Protein AF-A0A6N8SB76-F1 (afdb_monomer_lite)

Secondary structure (DSSP, 8-state):
-------------HHHHHHHHHHHHHHHHHHHHHHHHHHHHTT-S-HHHHHHHHHS------HHHHHHHHHHHHSTTS------

Structure (mmCIF, N/CA/C/O backbone):
data_AF-A0A6N8SB76-F1
#
_entry.id   AF-A0A6N8SB76-F1
#
loop_
_atom_site.group_PDB
_atom_site.id
_atom_site.type_symbol
_atom_site.label_atom_id
_atom_site.label_alt_id
_atom_site.label_comp_id
_atom_site.label_asym_id
_atom_site.label_entity_id
_atom_site.label_seq_id
_atom_site.pdbx_PDB_ins_code
_atom_site.Cartn_x
_atom_site.Cartn_y
_atom_site.Cartn_z
_atom_site.occupancy
_atom_site.B_iso_or_equiv
_atom_site.auth_seq_id
_atom_site.auth_comp_id
_atom_site.auth_asym_id
_atom_site.auth_atom_id
_atom_site.pdbx_PDB_model_num
ATOM 1 N N . MET A 1 1 ? 41.894 30.404 -16.025 1.00 36.88 1 MET A N 1
ATOM 2 C CA . MET A 1 1 ? 41.534 29.009 -16.373 1.00 36.88 1 MET A CA 1
ATOM 3 C C . MET A 1 1 ? 40.216 28.675 -15.681 1.00 36.88 1 MET A C 1
ATOM 5 O O . MET A 1 1 ? 40.188 28.667 -14.461 1.00 36.88 1 MET A O 1
ATOM 9 N N . ARG A 1 2 ? 39.104 28.511 -16.412 1.00 42.88 2 ARG A N 1
ATOM 10 C CA . ARG A 1 2 ? 37.781 28.219 -15.824 1.00 42.88 2 ARG A CA 1
ATOM 11 C C . ARG A 1 2 ? 37.380 26.806 -16.239 1.00 42.88 2 ARG A C 1
ATOM 13 O O . ARG A 1 2 ? 37.047 26.584 -17.401 1.00 42.88 2 ARG A O 1
ATOM 20 N N . MET A 1 3 ? 37.473 25.853 -15.314 1.00 40.03 3 MET A N 1
ATOM 21 C CA . MET A 1 3 ? 37.017 24.481 -15.540 1.00 40.03 3 MET A CA 1
ATOM 22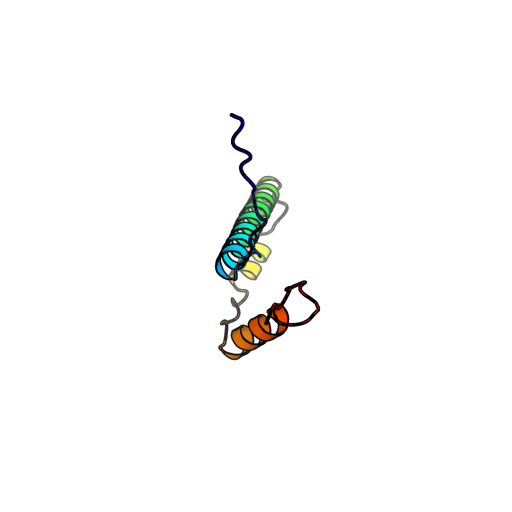 C C . MET A 1 3 ? 35.493 24.502 -15.689 1.00 40.03 3 MET A C 1
ATOM 24 O O . MET A 1 3 ? 34.765 24.775 -14.739 1.00 40.03 3 MET A O 1
ATOM 28 N N . ARG A 1 4 ? 35.006 24.267 -16.910 1.00 49.66 4 ARG A N 1
ATOM 29 C CA . ARG A 1 4 ? 33.591 23.990 -17.160 1.00 49.66 4 ARG A CA 1
ATOM 30 C C . ARG A 1 4 ? 33.366 22.516 -16.862 1.00 49.66 4 ARG A C 1
ATOM 32 O O . ARG A 1 4 ? 33.767 21.668 -17.653 1.00 49.66 4 ARG A O 1
ATOM 39 N N . VAL A 1 5 ? 32.739 22.217 -15.728 1.00 56.50 5 VAL A N 1
ATOM 40 C CA . VAL A 1 5 ? 32.188 20.882 -15.480 1.00 56.50 5 VAL A CA 1
ATOM 41 C C . VAL A 1 5 ? 31.013 20.719 -16.439 1.00 56.50 5 VAL A C 1
ATOM 43 O O . VAL A 1 5 ? 29.930 21.262 -16.228 1.00 56.50 5 VAL A O 1
ATOM 46 N N . CYS A 1 6 ? 31.265 20.051 -17.562 1.00 43.66 6 CYS A N 1
ATOM 47 C CA . CYS A 1 6 ? 30.222 19.634 -18.481 1.00 43.66 6 CYS A CA 1
ATOM 48 C C . CYS A 1 6 ? 29.500 18.460 -17.817 1.00 43.66 6 CYS A C 1
ATOM 50 O O . CYS A 1 6 ? 29.919 17.312 -17.954 1.00 43.66 6 CYS A O 1
ATOM 52 N N . TRP A 1 7 ? 28.447 18.749 -17.052 1.00 42.56 7 TRP A N 1
ATOM 53 C CA . TRP A 1 7 ? 27.493 17.729 -16.637 1.00 42.56 7 TRP A CA 1
ATOM 54 C C . TRP A 1 7 ? 26.777 17.243 -17.896 1.00 42.56 7 TRP A C 1
ATOM 56 O O . TRP A 1 7 ? 25.722 17.747 -18.279 1.00 42.56 7 TRP A O 1
ATOM 66 N N . ARG A 1 8 ? 27.384 16.276 -18.591 1.00 52.16 8 ARG A N 1
ATOM 67 C CA . ARG A 1 8 ? 26.644 15.423 -19.516 1.00 52.16 8 ARG A CA 1
ATOM 68 C C . ARG A 1 8 ? 25.532 14.808 -18.675 1.00 52.16 8 ARG A C 1
ATOM 70 O O . ARG A 1 8 ? 25.822 14.108 -17.710 1.00 52.16 8 ARG A O 1
ATOM 77 N N . ARG A 1 9 ? 24.271 15.096 -19.008 1.00 54.31 9 ARG A N 1
ATOM 78 C CA . ARG A 1 9 ? 23.151 14.277 -18.539 1.00 54.31 9 ARG A CA 1
ATOM 79 C C . ARG A 1 9 ? 23.429 12.862 -19.035 1.00 54.31 9 ARG A C 1
ATOM 81 O O . ARG A 1 9 ? 23.236 12.582 -20.218 1.00 54.31 9 ARG A O 1
ATOM 88 N N . SER A 1 10 ? 23.969 12.015 -18.166 1.00 61.53 10 SER A N 1
ATOM 89 C CA . SER A 1 10 ? 24.019 10.585 -18.431 1.00 61.53 10 SER A CA 1
ATOM 90 C C . SER A 1 10 ? 22.575 10.104 -18.577 1.00 61.53 10 SER A C 1
ATOM 92 O O . SER A 1 10 ? 21.722 10.533 -17.794 1.00 61.53 10 SER A O 1
ATOM 94 N N . PRO A 1 11 ? 22.263 9.287 -19.597 1.00 70.00 11 PRO A N 1
ATOM 95 C CA . PRO A 1 11 ? 20.969 8.625 -19.677 1.00 70.00 11 PRO A CA 1
ATOM 96 C C . PRO A 1 11 ? 20.718 7.897 -18.357 1.00 70.00 11 PRO A C 1
ATOM 98 O O . PRO A 1 11 ? 21.606 7.199 -17.875 1.00 70.00 11 PRO A O 1
ATOM 101 N N . MET A 1 12 ? 19.545 8.115 -17.763 1.00 75.81 12 MET A N 1
ATOM 102 C CA . MET A 1 12 ? 19.160 7.518 -16.485 1.00 75.81 12 MET A CA 1
ATOM 103 C C . MET A 1 12 ? 19.205 5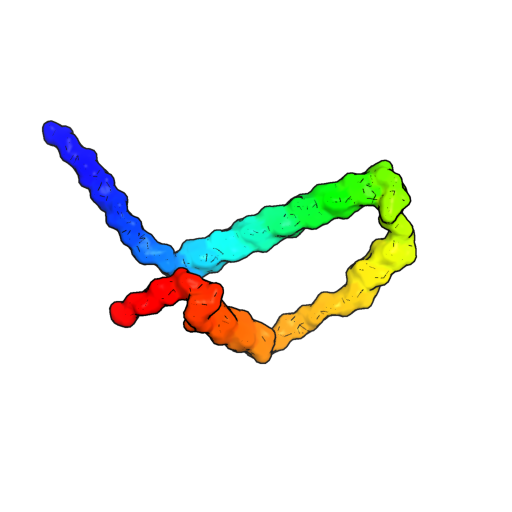.996 -16.628 1.00 75.81 12 MET A C 1
ATOM 105 O O . MET A 1 12 ? 18.447 5.434 -17.427 1.00 75.81 12 MET A O 1
ATOM 109 N N . ASP A 1 13 ? 20.121 5.340 -15.920 1.00 82.50 13 ASP A N 1
ATOM 110 C CA . ASP A 1 13 ? 20.296 3.900 -16.062 1.00 82.50 13 ASP A CA 1
ATOM 111 C C . ASP A 1 13 ? 19.174 3.131 -15.330 1.00 82.50 13 ASP A C 1
ATOM 113 O O . ASP A 1 13 ? 18.323 3.700 -14.636 1.00 82.50 13 ASP A O 1
ATOM 117 N N . ASN A 1 14 ? 19.113 1.810 -15.518 1.00 79.12 14 ASN A N 1
ATOM 118 C CA . ASN A 1 14 ? 18.068 0.993 -14.892 1.00 79.12 14 ASN A CA 1
ATOM 119 C C . ASN A 1 14 ? 18.122 1.039 -13.355 1.00 79.12 14 ASN A C 1
ATOM 121 O O . ASN A 1 14 ? 17.082 0.913 -12.708 1.00 79.12 14 ASN A O 1
ATOM 125 N N . LYS A 1 15 ? 19.309 1.235 -12.770 1.00 80.12 15 LYS A N 1
ATOM 126 C CA . LYS A 1 15 ? 19.502 1.310 -11.322 1.00 80.12 15 LYS A CA 1
ATOM 127 C C . LYS A 1 15 ? 18.968 2.635 -10.783 1.00 80.12 15 LYS A C 1
ATOM 129 O O . LYS A 1 15 ? 18.227 2.617 -9.806 1.00 80.12 15 LYS A O 1
ATOM 134 N N . ASP A 1 16 ? 19.267 3.752 -11.434 1.00 82.50 16 ASP A N 1
ATOM 135 C CA . ASP A 1 16 ? 18.738 5.072 -11.078 1.00 82.50 16 ASP A CA 1
ATOM 136 C C . ASP A 1 16 ? 17.207 5.079 -11.117 1.00 82.50 16 ASP A C 1
ATOM 138 O O . ASP A 1 16 ? 16.537 5.581 -10.212 1.00 82.50 16 ASP A O 1
ATOM 142 N N . ARG A 1 17 ? 16.634 4.442 -12.140 1.00 81.38 17 ARG A N 1
ATOM 143 C CA . ARG A 1 17 ? 15.182 4.305 -12.285 1.00 81.38 17 ARG A CA 1
ATOM 144 C C . ARG A 1 17 ? 14.564 3.429 -11.198 1.00 81.38 17 ARG A C 1
ATOM 146 O O . ARG A 1 17 ? 13.506 3.781 -10.679 1.00 81.38 17 ARG A O 1
ATOM 153 N N . LEU A 1 18 ? 15.224 2.332 -10.823 1.00 82.44 18 LEU A N 1
ATOM 154 C CA . LEU A 1 18 ? 14.803 1.503 -9.692 1.00 82.44 18 LEU A CA 1
ATOM 155 C C . LEU A 1 18 ? 14.864 2.290 -8.376 1.00 82.44 18 LEU A C 1
ATOM 157 O O . LEU A 1 18 ? 13.916 2.246 -7.599 1.00 82.44 18 LEU A O 1
ATOM 161 N N . ILE A 1 19 ? 15.935 3.051 -8.142 1.00 85.12 19 ILE A N 1
ATOM 162 C CA . ILE A 1 19 ? 16.093 3.883 -6.942 1.00 85.12 19 ILE A CA 1
ATOM 163 C C . ILE A 1 19 ? 14.961 4.910 -6.842 1.00 85.12 19 ILE A C 1
ATOM 165 O O . ILE A 1 19 ? 14.365 5.054 -5.776 1.00 85.12 19 ILE A O 1
ATOM 169 N N . LEU A 1 20 ? 14.619 5.587 -7.942 1.00 85.19 20 LEU A N 1
ATOM 170 C CA . LEU A 1 20 ? 13.507 6.540 -7.967 1.00 85.19 20 LEU A CA 1
ATOM 171 C C . LEU A 1 20 ? 12.154 5.869 -7.714 1.00 85.19 20 LEU A C 1
ATOM 173 O O . LEU A 1 20 ? 11.349 6.403 -6.954 1.00 85.19 20 LEU A O 1
ATOM 177 N N . ALA A 1 21 ? 11.910 4.697 -8.307 1.00 87.88 21 ALA A N 1
ATOM 178 C CA . ALA A 1 21 ? 10.682 3.942 -8.075 1.00 87.88 21 ALA A CA 1
ATOM 179 C C . ALA A 1 21 ? 10.550 3.525 -6.601 1.00 87.88 21 ALA A C 1
ATOM 181 O O . ALA A 1 21 ? 9.509 3.747 -5.988 1.00 87.88 21 ALA A O 1
ATOM 182 N N . LEU A 1 22 ? 11.622 2.998 -6.003 1.00 90.81 22 LEU A N 1
ATOM 183 C CA . LEU A 1 22 ? 11.646 2.629 -4.587 1.00 90.81 22 LEU A CA 1
ATOM 184 C C . LEU A 1 22 ? 11.464 3.850 -3.678 1.00 90.81 22 LEU A C 1
ATOM 186 O O . LEU A 1 22 ? 10.714 3.783 -2.708 1.00 90.81 22 LEU A O 1
ATOM 190 N N . ALA A 1 23 ? 12.091 4.983 -4.001 1.00 92.81 23 ALA A N 1
ATOM 191 C CA . ALA A 1 23 ? 11.905 6.225 -3.256 1.00 92.81 23 ALA A CA 1
ATOM 192 C C . ALA A 1 23 ? 10.452 6.728 -3.326 1.00 92.81 23 ALA A C 1
ATOM 194 O O . ALA A 1 23 ? 9.910 7.176 -2.315 1.00 92.81 23 ALA A O 1
ATOM 195 N N . ALA A 1 24 ? 9.807 6.619 -4.491 1.00 90.75 24 ALA A N 1
ATOM 196 C CA . ALA A 1 24 ? 8.397 6.955 -4.657 1.00 90.75 24 ALA A CA 1
ATOM 197 C C . ALA A 1 24 ? 7.488 6.024 -3.839 1.00 90.75 24 ALA A C 1
ATOM 199 O O . ALA A 1 24 ? 6.594 6.512 -3.152 1.00 90.75 24 ALA A O 1
ATOM 200 N N . LEU A 1 25 ? 7.754 4.713 -3.838 1.00 93.12 25 LEU A N 1
ATOM 201 C CA . LEU A 1 25 ? 7.014 3.746 -3.018 1.00 93.12 25 LEU A CA 1
ATOM 202 C C . LEU A 1 25 ? 7.154 4.035 -1.520 1.00 93.12 25 LEU A C 1
ATOM 204 O O . LEU A 1 25 ? 6.157 4.058 -0.804 1.00 93.12 25 LEU A O 1
ATOM 208 N N . LEU A 1 26 ? 8.372 4.315 -1.048 1.00 96.62 26 LEU A N 1
ATOM 209 C CA . LEU A 1 26 ? 8.615 4.674 0.353 1.00 96.62 26 LEU A CA 1
ATOM 210 C C . LEU A 1 26 ? 7.901 5.968 0.750 1.00 96.62 26 LEU A C 1
ATOM 212 O O . LEU A 1 26 ? 7.434 6.100 1.878 1.00 96.62 26 LEU A O 1
ATOM 216 N N . ARG A 1 27 ? 7.823 6.943 -0.159 1.00 95.44 27 ARG A N 1
ATOM 217 C CA . ARG A 1 27 ? 7.070 8.173 0.090 1.00 95.44 27 ARG A CA 1
ATOM 218 C C . ARG A 1 27 ? 5.572 7.893 0.189 1.00 95.44 27 ARG A C 1
ATOM 220 O O . ARG A 1 27 ? 4.954 8.362 1.139 1.00 95.44 27 ARG A O 1
ATOM 227 N N . ALA A 1 28 ? 5.026 7.126 -0.752 1.00 94.31 28 ALA A N 1
ATOM 228 C CA . ALA A 1 28 ? 3.616 6.752 -0.752 1.00 94.31 28 ALA A CA 1
ATOM 229 C C . ALA A 1 28 ? 3.236 6.018 0.543 1.00 94.31 28 ALA A C 1
ATOM 231 O O . ALA A 1 28 ? 2.250 6.373 1.176 1.00 94.31 28 ALA A O 1
ATOM 232 N N . GLU A 1 29 ? 4.069 5.077 0.997 1.00 96.56 29 GLU A N 1
ATOM 233 C CA . GLU A 1 29 ? 3.868 4.368 2.268 1.00 96.56 29 GLU A CA 1
ATOM 234 C C . GLU A 1 29 ? 3.765 5.331 3.459 1.00 96.56 29 GLU A C 1
ATOM 236 O O . GLU A 1 29 ? 2.831 5.232 4.255 1.00 96.56 29 GLU A O 1
ATOM 241 N N . ARG A 1 30 ? 4.680 6.302 3.562 1.00 98.06 30 ARG A N 1
ATOM 242 C CA . ARG A 1 30 ? 4.672 7.295 4.649 1.00 98.06 30 ARG A CA 1
ATOM 243 C C . ARG A 1 30 ? 3.436 8.187 4.614 1.00 98.06 30 ARG A C 1
ATOM 245 O O . ARG A 1 30 ? 2.886 8.489 5.669 1.00 98.06 30 ARG A O 1
ATOM 252 N N . GLU A 1 31 ? 3.009 8.605 3.425 1.00 97.56 31 GLU A N 1
ATOM 2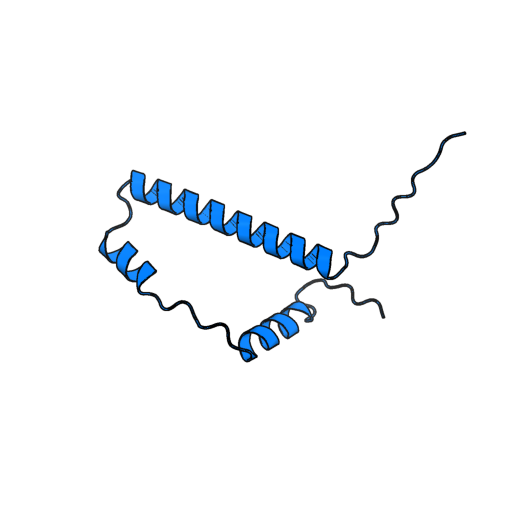53 C CA . GLU A 1 31 ? 1.792 9.404 3.241 1.00 97.56 31 GLU A CA 1
ATOM 254 C C . GLU A 1 31 ? 0.545 8.600 3.647 1.00 97.56 31 GLU A C 1
ATOM 256 O O . GLU A 1 31 ? -0.275 9.097 4.418 1.00 97.56 31 GLU A O 1
ATOM 261 N N . THR A 1 32 ? 0.441 7.332 3.234 1.00 94.56 32 THR A N 1
ATOM 262 C CA . THR A 1 32 ? -0.641 6.428 3.659 1.00 94.56 32 THR A CA 1
ATOM 263 C C . THR A 1 32 ? -0.642 6.211 5.170 1.00 94.56 32 THR A C 1
ATOM 265 O O . THR A 1 32 ? -1.698 6.272 5.797 1.00 94.56 32 THR A O 1
ATOM 268 N N . ARG A 1 33 ? 0.531 6.006 5.779 1.00 96.25 33 ARG A N 1
ATOM 269 C CA . ARG A 1 33 ? 0.661 5.862 7.233 1.00 96.25 33 ARG A CA 1
ATOM 270 C C . ARG A 1 33 ? 0.196 7.118 7.966 1.00 96.25 33 ARG A C 1
ATOM 272 O O . ARG A 1 33 ? -0.519 7.000 8.954 1.00 96.25 33 ARG A O 1
ATOM 279 N N . GLY A 1 34 ? 0.573 8.301 7.482 1.00 97.06 34 GLY A N 1
ATOM 280 C CA . GLY A 1 34 ? 0.115 9.574 8.039 1.00 97.06 34 GLY A CA 1
ATOM 281 C C . GLY A 1 34 ? -1.405 9.718 7.978 1.00 97.06 34 GLY A C 1
ATOM 282 O O . GLY A 1 34 ? -2.025 10.004 8.995 1.00 97.06 34 GLY A O 1
ATOM 283 N N . ALA A 1 35 ? -2.011 9.430 6.822 1.00 93.94 35 ALA A N 1
ATOM 284 C CA . ALA A 1 35 ? -3.464 9.468 6.656 1.00 93.94 35 ALA A CA 1
ATOM 285 C C . ALA A 1 35 ? -4.191 8.483 7.588 1.00 93.94 35 ALA A C 1
ATOM 287 O O . ALA A 1 35 ? -5.218 8.829 8.165 1.00 93.94 35 ALA A O 1
ATOM 288 N N . LEU A 1 36 ? -3.642 7.276 7.775 1.00 93.62 36 LEU A N 1
ATOM 289 C CA . LEU A 1 36 ? -4.195 6.296 8.708 1.00 93.62 36 LEU A CA 1
ATOM 290 C C . LEU A 1 36 ? -4.122 6.787 10.160 1.00 93.62 36 LEU A C 1
ATOM 292 O O . LEU A 1 36 ? -5.086 6.617 10.897 1.00 93.62 36 LEU A O 1
ATOM 296 N N . ILE A 1 37 ? -3.008 7.405 10.570 1.00 95.31 37 ILE A N 1
ATOM 297 C CA . ILE A 1 37 ? -2.868 7.984 11.916 1.00 95.31 37 ILE A CA 1
ATOM 298 C C . ILE A 1 37 ? -3.913 9.079 12.133 1.00 95.31 37 ILE A C 1
ATOM 300 O O . ILE A 1 37 ? -4.635 9.015 13.120 1.00 95.31 37 ILE A O 1
ATOM 304 N N . SER A 1 38 ? -4.054 10.021 11.198 1.00 95.50 38 SER A N 1
ATOM 305 C CA . SER A 1 38 ? -5.068 11.078 11.305 1.00 95.50 38 SER A CA 1
ATOM 306 C C . SER A 1 38 ? -6.486 10.509 11.389 1.00 95.50 38 SER A C 1
ATOM 308 O O . SER A 1 38 ? -7.276 10.945 12.217 1.00 95.50 38 SER A O 1
ATOM 310 N N . ALA A 1 39 ? -6.800 9.480 10.599 1.00 93.31 39 ALA A N 1
ATOM 311 C CA . ALA A 1 39 ? -8.108 8.834 10.656 1.00 93.31 39 ALA A CA 1
ATOM 312 C C . ALA A 1 39 ? -8.377 8.133 12.002 1.00 93.31 39 ALA A C 1
ATOM 314 O O . ALA A 1 39 ? -9.508 8.140 12.487 1.00 93.31 39 ALA A O 1
ATOM 315 N N . LEU A 1 40 ? -7.345 7.547 12.618 1.00 91.56 40 LEU A N 1
ATOM 316 C CA . LEU A 1 40 ? -7.435 6.962 13.958 1.00 91.56 40 LEU A CA 1
ATOM 317 C C . LEU A 1 40 ? -7.607 8.035 15.042 1.00 91.56 40 LEU A C 1
ATOM 319 O O . LEU A 1 40 ? -8.384 7.831 15.965 1.00 91.56 40 LEU A O 1
ATOM 323 N N . GLU A 1 41 ? -6.905 9.165 14.939 1.00 93.88 41 GLU A N 1
ATOM 324 C CA . GLU A 1 41 ? -7.033 10.287 15.883 1.00 93.88 41 GLU A CA 1
ATOM 325 C C . GLU A 1 41 ? -8.422 10.942 15.832 1.00 93.88 41 GLU A C 1
ATOM 327 O O . GLU A 1 41 ? -8.919 11.416 16.851 1.00 93.88 41 GLU A O 1
ATOM 332 N N . GLU A 1 42 ? -9.059 10.948 14.660 1.00 94.56 42 GLU A N 1
ATOM 333 C CA . GLU A 1 42 ? -10.411 11.477 14.448 1.00 94.56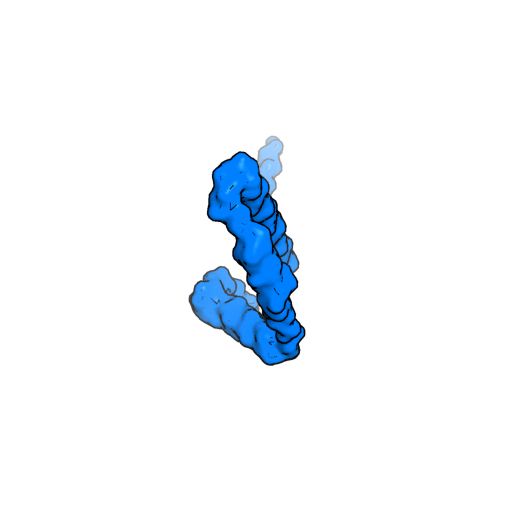 42 GLU A CA 1
ATOM 334 C C . GLU A 1 42 ? -11.531 10.463 14.760 1.00 94.56 42 GLU A C 1
ATOM 336 O O . GLU A 1 42 ? -12.703 10.779 14.549 1.00 94.56 42 GLU A O 1
ATOM 341 N N . ASP A 1 43 ? -11.201 9.243 15.214 1.00 88.75 43 ASP A N 1
ATOM 342 C CA . ASP A 1 43 ? -12.138 8.112 15.360 1.00 88.75 43 ASP A CA 1
ATOM 343 C C . ASP A 1 43 ? -12.977 7.846 14.082 1.00 88.75 43 ASP A C 1
ATOM 345 O O . ASP A 1 43 ? -14.087 7.309 14.125 1.00 88.75 43 ASP A O 1
ATOM 349 N N . SER A 1 44 ? -12.452 8.206 12.904 1.00 88.94 44 SER A N 1
ATOM 350 C CA . SER A 1 44 ? -13.178 8.122 11.626 1.00 88.94 44 SER A CA 1
ATOM 351 C C . SER A 1 44 ? -13.125 6.733 10.979 1.00 88.94 44 SER A C 1
ATOM 353 O O . SER A 1 44 ? -13.815 6.477 9.989 1.00 88.94 44 SER A O 1
ATOM 355 N N . ILE A 1 45 ? -12.346 5.808 11.550 1.00 91.88 45 ILE A N 1
ATOM 356 C CA . ILE A 1 45 ? -12.212 4.418 11.105 1.00 91.88 45 ILE A CA 1
ATOM 357 C C . ILE A 1 45 ? -12.642 3.455 12.214 1.00 91.88 45 ILE A C 1
ATOM 359 O O . ILE A 1 45 ? -12.142 3.501 13.335 1.00 91.88 45 ILE A O 1
ATOM 363 N N . SER A 1 46 ? -13.531 2.517 11.875 1.00 92.38 46 SER A N 1
ATOM 364 C CA . SER A 1 46 ? -13.981 1.483 12.809 1.00 92.38 46 SER A CA 1
ATOM 365 C C . SER A 1 46 ? -12.985 0.326 12.939 1.00 92.38 46 SER A C 1
ATOM 367 O O . SER A 1 46 ? -12.206 0.021 12.028 1.00 92.38 46 SER A O 1
ATOM 369 N N . ARG A 1 47 ? -13.070 -0.404 14.057 1.00 90.31 47 ARG A N 1
ATOM 370 C CA . ARG A 1 47 ? -12.291 -1.631 14.286 1.00 90.31 47 ARG A CA 1
ATOM 371 C C . ARG A 1 47 ? -12.549 -2.685 13.209 1.00 90.31 47 ARG A C 1
ATOM 373 O O . ARG A 1 47 ? -11.622 -3.371 12.787 1.00 90.31 47 ARG A O 1
ATOM 380 N N . GLU A 1 48 ? -13.793 -2.820 12.766 1.00 90.81 48 GLU A N 1
ATOM 381 C CA . GLU A 1 48 ? -14.198 -3.759 11.718 1.00 90.81 48 GLU A CA 1
ATOM 382 C C . GLU A 1 48 ? -13.503 -3.429 10.395 1.00 90.81 48 GLU A C 1
ATOM 384 O O . GLU A 1 48 ? -13.037 -4.332 9.705 1.00 90.81 48 GLU A O 1
ATOM 389 N N . THR A 1 49 ? -13.365 -2.138 10.085 1.00 89.94 49 THR A N 1
ATOM 390 C CA . THR A 1 49 ? -12.671 -1.660 8.883 1.00 89.94 49 THR A CA 1
ATOM 391 C C . THR A 1 49 ? -11.182 -2.003 8.944 1.00 89.94 49 THR A C 1
ATOM 393 O O . THR A 1 49 ? -10.642 -2.553 7.987 1.00 89.94 49 THR A O 1
ATOM 396 N N . LEU A 1 50 ? -10.524 -1.779 10.089 1.00 90.56 50 LEU A N 1
ATOM 397 C CA . LEU A 1 50 ? -9.122 -2.174 10.289 1.00 90.56 50 LEU A CA 1
ATOM 398 C C . LEU A 1 50 ? -8.922 -3.685 10.136 1.00 90.56 50 LEU A C 1
ATOM 400 O O . LEU A 1 50 ? -7.973 -4.125 9.493 1.00 90.56 50 LEU A O 1
ATOM 404 N N . LEU A 1 51 ? -9.821 -4.490 10.705 1.00 90.69 51 LEU A N 1
ATOM 405 C CA . LEU A 1 51 ? -9.759 -5.945 10.573 1.00 90.69 51 LEU A CA 1
ATOM 406 C C . LEU A 1 51 ? -9.963 -6.397 9.128 1.00 90.69 51 LEU A C 1
ATOM 408 O O . LEU A 1 51 ? -9.271 -7.315 8.695 1.00 90.69 51 LEU A O 1
ATOM 412 N N . ALA A 1 52 ? -10.858 -5.752 8.378 1.00 89.44 52 ALA A N 1
ATOM 413 C CA . ALA A 1 52 ? -11.045 -6.036 6.960 1.00 89.44 52 ALA A CA 1
ATOM 414 C C . ALA A 1 52 ? -9.774 -5.731 6.154 1.00 89.44 52 ALA A C 1
ATOM 416 O O . ALA A 1 52 ? -9.352 -6.566 5.364 1.00 89.44 52 ALA A O 1
ATOM 417 N N . MET A 1 53 ? -9.114 -4.597 6.417 1.00 86.00 53 MET A N 1
ATOM 418 C CA . MET A 1 53 ? -7.839 -4.249 5.775 1.00 86.00 53 MET A CA 1
ATOM 419 C C . MET A 1 53 ? -6.725 -5.255 6.093 1.00 86.00 53 MET A C 1
ATOM 421 O O . MET A 1 53 ? -5.950 -5.609 5.215 1.00 86.00 53 MET A O 1
ATOM 425 N N . LEU A 1 54 ? -6.634 -5.726 7.341 1.00 86.50 54 LEU A N 1
ATOM 426 C CA . LEU A 1 54 ? -5.618 -6.704 7.757 1.00 86.50 54 LEU A CA 1
ATOM 427 C C . LEU A 1 54 ? -5.897 -8.124 7.252 1.00 86.50 54 LEU A C 1
ATOM 429 O O . LEU A 1 54 ? -4.974 -8.928 7.140 1.00 86.50 54 LEU A O 1
ATOM 433 N N . SER A 1 55 ? -7.168 -8.439 7.007 1.00 86.25 55 SER A N 1
ATOM 434 C CA . SER A 1 55 ? -7.602 -9.744 6.501 1.00 86.25 55 SER A CA 1
ATOM 435 C C . SER A 1 55 ? -7.589 -9.809 4.974 1.00 86.25 55 SER A C 1
ATOM 437 O O . SER A 1 55 ? -7.739 -10.901 4.427 1.00 86.25 55 SER A O 1
ATOM 439 N N . ASP A 1 56 ? -7.428 -8.667 4.296 1.00 82.19 56 ASP A N 1
ATOM 440 C CA . ASP A 1 56 ? -7.270 -8.611 2.846 1.00 82.19 56 ASP A CA 1
ATOM 441 C C . ASP A 1 56 ? -5.980 -9.353 2.459 1.00 82.19 56 ASP A C 1
ATOM 443 O O . ASP A 1 56 ? -4.890 -8.983 2.919 1.00 82.19 56 ASP A O 1
ATOM 447 N N . PRO A 1 57 ? -6.063 -10.454 1.690 1.00 72.50 57 PRO A N 1
ATOM 448 C CA . PRO A 1 57 ? -4.883 -11.223 1.345 1.00 72.50 57 PRO A CA 1
ATOM 449 C C . PRO A 1 57 ? -3.935 -10.359 0.518 1.00 72.50 57 PRO A C 1
ATOM 451 O O . PRO A 1 57 ? -4.274 -9.929 -0.582 1.00 72.50 57 PRO A O 1
ATOM 454 N N . ILE A 1 58 ? -2.708 -10.169 1.012 1.00 72.94 58 ILE A N 1
ATOM 455 C CA . ILE A 1 58 ? -1.637 -9.600 0.194 1.00 72.94 58 ILE A CA 1
ATOM 456 C C . ILE A 1 58 ? -1.467 -10.540 -1.006 1.00 72.94 58 ILE A C 1
ATOM 458 O O . ILE A 1 58 ? -1.105 -11.706 -0.800 1.00 72.94 58 ILE A O 1
ATOM 462 N N . PRO A 1 59 ? -1.740 -10.084 -2.243 1.00 71.06 59 PRO A N 1
ATOM 463 C CA . PRO A 1 59 ? -1.618 -10.945 -3.402 1.00 71.06 59 PRO A CA 1
ATOM 464 C C . PRO A 1 59 ? -0.178 -11.444 -3.481 1.00 71.06 59 PRO A C 1
ATOM 466 O O . PRO A 1 59 ? 0.777 -10.662 -3.443 1.00 71.06 59 PRO A O 1
ATOM 469 N N . ILE A 1 60 ? -0.019 -12.766 -3.544 1.00 81.25 60 ILE A N 1
ATOM 470 C CA . ILE A 1 60 ? 1.289 -13.388 -3.722 1.00 81.25 60 ILE A CA 1
ATOM 471 C C . ILE A 1 60 ? 1.800 -12.920 -5.077 1.00 81.25 60 ILE A C 1
ATOM 473 O O . ILE A 1 60 ? 1.224 -13.275 -6.101 1.00 81.25 60 ILE A O 1
ATOM 477 N N . VAL A 1 61 ? 2.871 -12.126 -5.078 1.00 81.75 61 VAL A N 1
ATOM 478 C CA . VAL A 1 61 ? 3.508 -11.686 -6.320 1.00 81.75 61 VAL A CA 1
ATOM 479 C C . VAL A 1 61 ? 4.042 -12.922 -7.029 1.00 81.75 61 VAL A C 1
ATOM 481 O O . VAL A 1 61 ? 5.010 -13.545 -6.588 1.00 81.75 61 VAL A O 1
ATOM 484 N N . THR A 1 62 ? 3.390 -13.293 -8.122 1.00 88.88 62 THR A N 1
ATOM 485 C CA . THR A 1 62 ? 3.778 -14.448 -8.916 1.00 88.88 62 THR A CA 1
ATOM 486 C C . THR A 1 62 ? 4.837 -14.063 -9.943 1.00 88.88 62 THR A C 1
ATOM 488 O O . THR A 1 62 ? 5.068 -12.894 -10.267 1.00 88.88 62 THR A O 1
ATOM 491 N N . GLN A 1 63 ? 5.475 -15.072 -10.531 1.00 86.19 63 GLN A N 1
ATOM 492 C CA . GLN A 1 63 ? 6.408 -14.849 -11.631 1.00 86.19 63 GLN A CA 1
ATOM 493 C C . GLN A 1 63 ? 5.727 -14.206 -12.856 1.00 86.19 63 GLN A C 1
ATOM 495 O O . GLN A 1 63 ? 6.396 -13.550 -13.658 1.00 86.19 63 GLN A O 1
ATOM 500 N N . GLU A 1 64 ? 4.414 -14.388 -13.016 1.00 85.88 64 GLU A N 1
ATOM 501 C CA . GLU A 1 64 ? 3.622 -13.789 -14.093 1.00 85.88 64 GLU A CA 1
ATOM 502 C C . GLU A 1 64 ? 3.381 -12.298 -13.859 1.00 85.88 64 GLU A C 1
ATOM 504 O O . GLU A 1 64 ? 3.503 -11.522 -14.810 1.00 85.88 64 GLU A O 1
ATOM 509 N N . ASP A 1 65 ? 3.161 -11.893 -12.606 1.00 81.44 65 ASP A N 1
ATOM 510 C CA . ASP A 1 65 ? 3.036 -10.487 -12.207 1.00 81.44 65 ASP A CA 1
ATOM 511 C C . ASP A 1 65 ? 4.341 -9.727 -12.443 1.00 81.44 65 ASP A C 1
ATOM 513 O O . ASP A 1 65 ? 4.333 -8.627 -12.994 1.00 81.44 65 ASP A O 1
ATOM 517 N N . ILE A 1 66 ? 5.483 -10.351 -12.126 1.00 84.81 66 ILE A N 1
ATOM 518 C CA . ILE A 1 66 ? 6.810 -9.787 -12.418 1.00 84.81 66 ILE A CA 1
ATOM 519 C C . ILE A 1 66 ? 6.979 -9.599 -13.929 1.00 84.81 66 ILE A C 1
ATOM 521 O O . ILE A 1 66 ? 7.316 -8.508 -14.384 1.00 84.81 66 ILE A O 1
ATOM 525 N N . LYS A 1 67 ? 6.671 -10.627 -14.732 1.00 84.38 67 LYS A N 1
ATOM 526 C CA . LYS A 1 67 ? 6.740 -10.531 -16.201 1.00 84.38 67 LYS A CA 1
ATOM 527 C C . LYS A 1 67 ? 5.790 -9.465 -16.747 1.00 84.38 67 LYS A C 1
ATOM 529 O O . LYS A 1 67 ? 6.112 -8.799 -17.729 1.00 84.38 67 LYS A O 1
ATOM 534 N N . PHE A 1 68 ? 4.604 -9.307 -16.158 1.00 83.44 68 PHE A N 1
ATOM 535 C CA . PHE A 1 68 ? 3.669 -8.251 -16.531 1.00 83.44 68 PHE A CA 1
ATOM 536 C C . PHE A 1 68 ? 4.237 -6.869 -16.209 1.00 83.44 68 PHE A C 1
ATOM 538 O O . PHE A 1 68 ? 4.259 -6.021 -17.099 1.00 83.44 68 PHE A O 1
ATOM 545 N N . ALA A 1 69 ? 4.757 -6.663 -15.000 1.00 76.88 69 ALA A N 1
ATOM 546 C CA . ALA A 1 69 ? 5.379 -5.411 -14.589 1.00 76.88 69 ALA A CA 1
ATOM 547 C C . ALA A 1 69 ? 6.589 -5.057 -15.468 1.00 76.88 69 ALA A C 1
ATOM 549 O O . ALA A 1 69 ? 6.726 -3.910 -15.887 1.00 76.88 69 ALA A O 1
ATOM 550 N N . GLU A 1 70 ? 7.424 -6.034 -15.829 1.00 80.81 70 GLU A N 1
ATOM 551 C CA . GLU A 1 70 ? 8.533 -5.851 -16.770 1.00 80.81 70 GLU A CA 1
ATOM 552 C C . GLU A 1 70 ? 8.035 -5.452 -18.162 1.00 80.81 70 GLU A C 1
ATOM 554 O O . GLU A 1 70 ? 8.515 -4.473 -18.731 1.00 80.81 70 GLU A O 1
ATOM 559 N N . ARG A 1 71 ? 7.038 -6.160 -18.713 1.00 82.69 71 ARG A N 1
ATOM 560 C CA . ARG A 1 71 ? 6.428 -5.801 -20.005 1.00 82.69 71 ARG A CA 1
ATOM 561 C C . ARG A 1 71 ? 5.820 -4.404 -19.972 1.00 82.69 71 ARG A C 1
ATOM 563 O O . ARG A 1 71 ? 6.001 -3.654 -20.926 1.00 82.69 71 ARG A O 1
ATOM 570 N N . PHE A 1 72 ? 5.128 -4.058 -18.890 1.00 77.00 72 PHE A N 1
ATOM 571 C CA . PHE A 1 72 ? 4.528 -2.745 -18.689 1.00 77.00 72 PHE A CA 1
ATOM 572 C C . PHE A 1 72 ? 5.600 -1.659 -18.602 1.00 77.00 72 PHE A C 1
ATOM 574 O O . PHE A 1 72 ? 5.521 -0.671 -19.328 1.00 77.00 72 PHE A O 1
ATOM 581 N N . ALA A 1 73 ? 6.649 -1.874 -17.808 1.00 72.88 73 ALA A N 1
ATOM 582 C CA . ALA A 1 73 ? 7.778 -0.959 -17.721 1.00 72.88 73 ALA A CA 1
ATOM 583 C C . ALA A 1 73 ? 8.424 -0.759 -19.095 1.00 72.88 73 ALA A C 1
ATOM 585 O O . ALA A 1 73 ? 8.695 0.369 -19.477 1.00 72.88 73 ALA A O 1
ATOM 586 N N . LEU A 1 74 ? 8.620 -1.829 -19.867 1.00 73.25 74 LEU A N 1
ATOM 587 C CA . LEU A 1 74 ? 9.214 -1.795 -21.205 1.00 73.25 74 LEU A CA 1
ATOM 588 C C . LEU A 1 74 ? 8.267 -1.289 -22.311 1.00 73.25 74 LEU A C 1
ATOM 590 O O . LEU A 1 74 ? 8.715 -1.087 -23.444 1.00 73.25 74 LEU A O 1
ATOM 594 N N . SER A 1 75 ? 6.976 -1.117 -22.016 1.00 67.94 75 SER A N 1
ATOM 595 C CA . SER A 1 75 ? 5.980 -0.604 -22.958 1.00 67.94 75 SER A CA 1
ATOM 596 C C . SER A 1 75 ? 6.111 0.916 -23.133 1.00 67.94 75 SER A C 1
ATOM 598 O O . SER A 1 75 ? 6.566 1.618 -22.233 1.00 67.94 75 SER A O 1
ATOM 600 N N . LYS A 1 76 ? 5.666 1.457 -24.280 1.00 58.75 76 LYS A N 1
ATOM 601 C CA . LYS A 1 76 ? 5.704 2.908 -2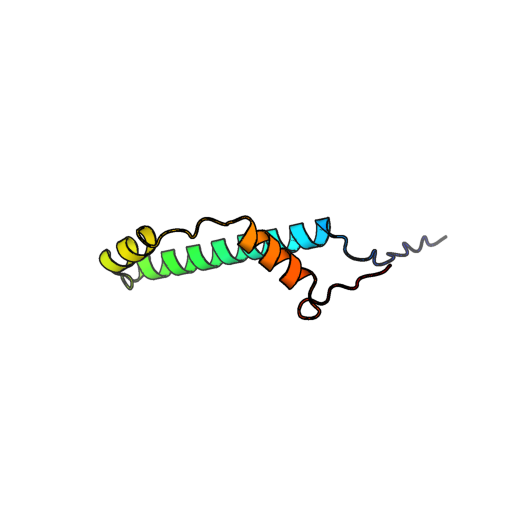4.592 1.00 58.75 76 LYS A CA 1
ATOM 602 C C . LYS A 1 76 ? 4.910 3.793 -23.613 1.00 58.75 76 LYS A C 1
ATOM 604 O O . LYS A 1 76 ? 4.974 5.014 -23.726 1.00 58.75 76 LYS A O 1
ATOM 609 N N . HIS A 1 77 ? 4.151 3.199 -22.694 1.00 55.53 77 HIS A N 1
ATOM 610 C CA . HIS A 1 77 ? 3.353 3.901 -21.686 1.00 55.53 77 HIS A CA 1
ATOM 611 C C . HIS A 1 77 ? 4.192 4.390 -20.498 1.00 55.53 77 HIS A C 1
ATOM 613 O O . HIS A 1 77 ? 3.730 5.224 -19.724 1.00 55.53 77 HIS A O 1
ATOM 619 N N . LEU A 1 78 ? 5.443 3.938 -20.399 1.00 49.22 78 LEU A N 1
ATOM 620 C CA . LEU A 1 78 ? 6.468 4.544 -19.566 1.00 49.22 78 LEU A CA 1
ATOM 621 C C . LEU A 1 78 ? 7.532 5.128 -20.513 1.00 49.22 78 LEU A C 1
ATOM 623 O O . LEU A 1 78 ? 7.981 4.409 -21.409 1.00 49.22 78 LEU A O 1
ATOM 627 N N . PRO A 1 79 ? 7.933 6.409 -20.390 1.00 51.19 79 PRO A N 1
ATOM 628 C CA . PRO A 1 79 ? 8.892 7.027 -21.301 1.00 51.19 79 PRO A CA 1
ATOM 629 C C . PRO A 1 79 ? 10.289 6.480 -21.007 1.00 51.19 79 PRO A C 1
ATOM 631 O O . PRO A 1 79 ? 11.107 7.102 -20.332 1.00 51.19 79 PRO A O 1
ATOM 634 N N . LEU A 1 80 ? 10.549 5.263 -21.468 1.00 54.78 80 LEU A N 1
ATOM 635 C CA . LEU A 1 80 ? 11.853 4.642 -21.393 1.00 54.78 80 LEU A CA 1
ATOM 636 C C . LEU A 1 80 ? 12.516 4.860 -22.735 1.00 54.78 80 LEU A C 1
ATOM 638 O O . LEU A 1 80 ? 12.223 4.154 -23.701 1.00 54.78 80 LEU A O 1
ATOM 642 N N . GLU A 1 81 ? 13.396 5.855 -22.806 1.00 56.03 81 GLU A N 1
ATOM 643 C CA . GLU A 1 81 ? 14.309 5.980 -23.935 1.00 56.03 81 GLU A CA 1
ATOM 644 C C . GLU A 1 81 ? 15.171 4.713 -24.009 1.00 56.03 81 GLU A C 1
ATOM 646 O O . GLU A 1 81 ? 16.186 4.573 -23.329 1.00 56.03 81 GLU A O 1
ATOM 651 N N . ARG A 1 82 ? 14.751 3.758 -24.840 1.00 54.75 82 ARG A N 1
ATOM 652 C CA . ARG A 1 82 ? 15.599 2.651 -25.268 1.00 54.75 82 ARG A CA 1
ATOM 653 C C . ARG A 1 82 ? 16.580 3.193 -26.302 1.00 54.75 82 ARG A C 1
ATOM 655 O O . ARG A 1 82 ? 16.201 3.387 -27.454 1.00 54.75 82 ARG A O 1
ATOM 662 N N . LYS A 1 83 ? 17.830 3.429 -25.901 1.00 50.75 83 LYS A N 1
ATOM 663 C CA . LYS A 1 83 ? 18.940 3.562 -26.853 1.00 50.75 83 LYS A CA 1
ATOM 664 C C . LYS A 1 83 ? 19.586 2.195 -27.046 1.00 50.75 83 LYS A C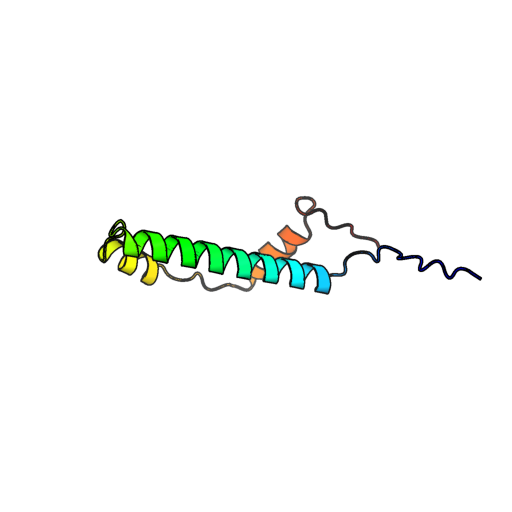 1
ATOM 666 O O . LYS A 1 83 ? 20.018 1.586 -26.068 1.00 50.75 83 LYS A O 1
ATOM 671 N N . GLY A 1 84 ? 19.521 1.714 -28.288 1.00 50.16 84 GLY A N 1
ATOM 672 C CA . GLY A 1 84 ? 20.326 0.596 -28.779 1.00 50.16 84 GLY A CA 1
ATOM 673 C C . GLY A 1 84 ? 21.768 1.001 -29.041 1.00 50.16 84 GLY A C 1
ATOM 674 O O . GLY A 1 84 ? 22.103 2.188 -28.816 1.00 50.16 84 GLY A O 1
#

Radius of gyration: 20.61 Å; chains: 1; bounding box: 56×44×45 Å

pLDDT: mean 78.45, std 16.79, range [36.88, 98.06]

Foldseek 3Di:
DDDDPPPPPDQQDPVNVVVVVVVVVVVVVVVVVVVVVVCVVVVVDDPVNVVVVVPPDPPDCDPVNVVVVVVVCVDVVPVRPDDD

Organism: NCBI:txid417745

Sequence (84 aa):
MRMRVCWRRSPMDNKDRLILALAALLRAERETRGALISALEEDSISRETLLAMLSDPIPIVTQEDIKFAERFALSKHLPLERKG